Protein AF-A0A9W7BFW3-F1 (afdb_monomer_lite)

Organi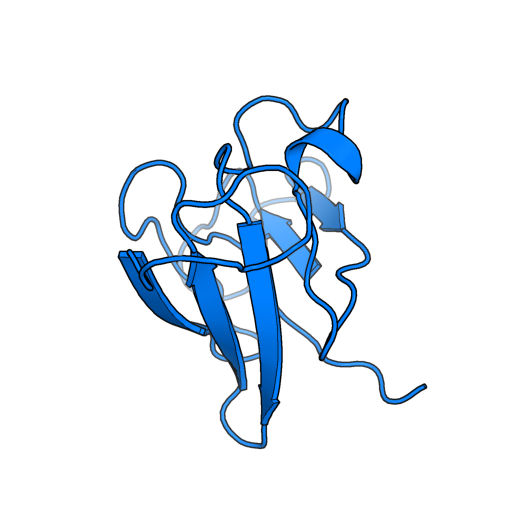sm: NCBI:txid1606542

Radius of gyration: 13.02 Å; chains: 1; bounding box: 33×30×33 Å

Secondary structure (DSSP, 8-state):
-EEESS--SSSS-S-GGGEEE----BTSEE-HHHH-TTSGGGS-SSEEEEEEETTEEEEEEES--SSS--S-EEEEEEE-TTS-B---STT---BB------

Structure (mmCIF, N/CA/C/O backbone):
data_AF-A0A9W7BFW3-F1
#
_entry.id   AF-A0A9W7BFW3-F1
#
loop_
_atom_site.group_PDB
_atom_site.id
_atom_site.type_symbol
_atom_site.label_atom_id
_atom_site.label_alt_id
_atom_site.label_comp_id
_atom_site.label_asym_id
_atom_site.label_entity_id
_atom_site.label_seq_id
_atom_site.pdbx_PDB_ins_code
_atom_site.Cartn_x
_atom_site.Cartn_y
_atom_site.Cartn_z
_atom_site.occupancy
_atom_site.B_iso_or_equiv
_atom_site.auth_seq_id
_atom_site.auth_comp_id
_atom_site.auth_asym_id
_atom_site.auth_atom_id
_atom_site.pdbx_PDB_model_num
ATOM 1 N N . MET A 1 1 ? 4.725 -7.328 -0.943 1.00 82.19 1 MET A N 1
ATOM 2 C CA . MET A 1 1 ? 4.684 -6.202 -1.909 1.00 82.19 1 MET A CA 1
ATOM 3 C C . MET A 1 1 ? 6.110 -5.814 -2.225 1.00 82.19 1 MET A C 1
ATOM 5 O O . MET A 1 1 ? 6.866 -5.590 -1.291 1.00 82.19 1 MET A O 1
ATOM 9 N N . THR A 1 2 ? 6.443 -5.673 -3.504 1.00 81.25 2 THR A N 1
ATOM 10 C CA . THR A 1 2 ? 7.760 -5.190 -3.939 1.00 81.25 2 THR A CA 1
ATOM 11 C C . THR A 1 2 ? 7.593 -3.818 -4.572 1.00 81.25 2 THR A C 1
ATOM 13 O O . THR A 1 2 ? 7.057 -3.685 -5.670 1.00 81.25 2 THR A O 1
ATOM 16 N N . LEU A 1 3 ? 8.007 -2.777 -3.862 1.00 79.62 3 LEU A N 1
ATOM 17 C CA . LEU A 1 3 ? 8.062 -1.412 -4.358 1.00 79.62 3 LEU A CA 1
ATOM 18 C C . LEU A 1 3 ? 9.296 -1.247 -5.244 1.00 79.62 3 LEU A C 1
ATOM 20 O O . LEU A 1 3 ? 10.411 -1.460 -4.792 1.00 79.62 3 LEU A O 1
ATOM 24 N N . CYS A 1 4 ? 9.109 -0.792 -6.476 1.00 75.88 4 CYS A N 1
ATOM 25 C CA . CYS A 1 4 ? 10.216 -0.434 -7.357 1.00 75.88 4 CYS A CA 1
ATOM 26 C C . CYS A 1 4 ? 10.423 1.081 -7.328 1.00 75.88 4 CYS A C 1
ATOM 28 O O . CYS A 1 4 ? 9.490 1.818 -7.629 1.00 75.88 4 CYS A O 1
ATOM 30 N N . LEU A 1 5 ? 11.630 1.559 -7.033 1.00 71.12 5 LEU A N 1
ATOM 31 C CA . LEU A 1 5 ? 11.984 2.984 -7.071 1.00 71.12 5 LEU A CA 1
ATOM 32 C C . LEU A 1 5 ? 12.036 3.528 -8.507 1.00 71.12 5 LEU A C 1
ATOM 34 O O . LEU A 1 5 ? 11.833 4.720 -8.736 1.00 71.12 5 LEU A O 1
ATOM 38 N N . ASN A 1 6 ? 12.276 2.651 -9.486 1.00 67.25 6 ASN A N 1
ATOM 39 C CA . ASN A 1 6 ? 12.305 2.990 -10.903 1.00 67.25 6 ASN A CA 1
ATOM 40 C C . ASN A 1 6 ? 11.615 1.896 -11.740 1.00 67.25 6 ASN A C 1
ATOM 42 O O . ASN A 1 6 ? 12.204 0.853 -12.031 1.00 67.25 6 ASN A O 1
ATOM 46 N N . CYS A 1 7 ? 10.351 2.120 -12.117 1.00 63.72 7 CYS A N 1
ATOM 47 C CA . CYS A 1 7 ? 9.617 1.236 -13.027 1.00 63.72 7 CYS A CA 1
ATOM 48 C C . CYS A 1 7 ? 9.759 1.692 -14.483 1.00 63.72 7 CYS A C 1
ATOM 50 O O . CYS A 1 7 ? 9.302 2.772 -14.853 1.00 63.72 7 CYS A O 1
ATOM 52 N N . SER A 1 8 ? 10.317 0.836 -15.343 1.00 58.81 8 SER A N 1
ATOM 53 C CA . SER A 1 8 ? 10.476 1.092 -16.785 1.00 58.81 8 SER A CA 1
ATOM 54 C C . SER A 1 8 ? 9.276 0.630 -17.640 1.00 58.81 8 SER A C 1
ATOM 56 O O . SER A 1 8 ? 9.365 0.548 -18.864 1.00 58.81 8 SER A O 1
ATOM 58 N N . ASN A 1 9 ? 8.110 0.447 -17.007 1.00 53.53 9 ASN A N 1
ATOM 59 C CA . ASN A 1 9 ? 6.775 0.331 -17.618 1.00 53.53 9 ASN A CA 1
ATOM 60 C C . ASN A 1 9 ? 6.438 -0.941 -18.417 1.00 53.53 9 ASN A C 1
ATOM 62 O O . ASN A 1 9 ? 5.501 -0.900 -19.214 1.00 53.53 9 ASN A O 1
ATOM 66 N N . THR A 1 10 ? 7.100 -2.079 -18.195 1.00 53.81 10 THR A N 1
ATOM 67 C CA . THR A 1 10 ? 6.577 -3.353 -18.737 1.00 53.81 10 THR A CA 1
ATOM 68 C C . THR A 1 10 ? 6.555 -4.483 -17.721 1.00 53.81 10 THR A C 1
ATOM 70 O O . THR A 1 10 ? 5.466 -4.980 -17.472 1.00 53.81 10 THR A O 1
ATOM 73 N N . ASP A 1 11 ? 7.662 -4.792 -17.042 1.00 55.47 11 ASP A N 1
ATOM 74 C CA . ASP A 1 11 ? 7.712 -5.900 -16.080 1.00 55.47 11 ASP A CA 1
ATOM 75 C C . ASP A 1 11 ? 8.669 -5.565 -14.921 1.00 55.47 11 ASP A C 1
ATOM 77 O O . ASP A 1 11 ? 9.880 -5.494 -15.110 1.00 55.47 11 ASP A O 1
ATOM 81 N N . GLY A 1 12 ? 8.127 -5.340 -13.720 1.00 61.34 12 GLY A N 1
ATOM 82 C CA . GLY A 1 12 ? 8.917 -5.239 -12.485 1.00 61.34 12 GLY A CA 1
ATOM 83 C C . GLY A 1 12 ? 9.849 -4.024 -12.349 1.00 61.34 12 GLY A C 1
ATOM 84 O O . GLY A 1 12 ? 9.637 -2.962 -12.945 1.00 61.34 12 GLY A O 1
ATOM 85 N N . CYS A 1 13 ? 10.850 -4.176 -11.478 1.00 66.12 13 CYS A N 1
ATOM 86 C CA . CYS A 1 13 ? 11.839 -3.147 -11.168 1.00 66.12 13 CYS A CA 1
ATOM 87 C C . CYS A 1 13 ? 12.951 -3.130 -12.228 1.00 66.12 13 CYS A C 1
ATOM 89 O O . CYS A 1 13 ? 13.335 -4.176 -12.746 1.00 66.12 13 CYS A O 1
ATOM 91 N N . ALA A 1 14 ? 13.494 -1.949 -12.548 1.00 65.00 14 ALA A N 1
ATOM 92 C CA . ALA A 1 14 ? 14.589 -1.831 -13.519 1.00 65.00 14 ALA A CA 1
ATOM 93 C C . ALA A 1 14 ? 15.887 -2.529 -13.060 1.00 65.00 14 ALA A C 1
ATOM 95 O O . ALA A 1 14 ? 16.684 -2.953 -13.899 1.00 65.00 14 ALA A O 1
ATOM 96 N N . SER A 1 15 ? 16.091 -2.642 -11.746 1.00 66.44 15 SER A N 1
ATOM 97 C CA . SER A 1 15 ? 17.150 -3.422 -11.108 1.00 66.44 15 SER A CA 1
ATOM 98 C C . SER A 1 15 ? 16.702 -3.878 -9.710 1.00 66.44 15 SER A C 1
ATOM 100 O O . SER A 1 15 ? 15.835 -3.236 -9.112 1.00 66.44 15 SER A O 1
ATOM 102 N N . ASP A 1 16 ? 17.278 -4.970 -9.193 1.00 63.81 16 ASP A N 1
ATOM 103 C CA . ASP A 1 16 ? 16.974 -5.485 -7.843 1.00 63.81 16 ASP A CA 1
ATOM 104 C C . ASP A 1 16 ? 17.410 -4.496 -6.746 1.00 63.81 16 ASP A C 1
ATOM 106 O O . ASP A 1 16 ? 16.743 -4.364 -5.720 1.00 63.81 16 ASP A O 1
ATOM 110 N N . ASP A 1 17 ? 18.481 -3.735 -7.005 1.00 67.00 17 ASP A N 1
ATOM 111 C CA . ASP A 1 17 ? 19.018 -2.701 -6.110 1.00 67.00 17 ASP A CA 1
ATOM 112 C C . ASP A 1 17 ? 18.084 -1.479 -5.972 1.00 67.00 17 ASP A C 1
ATOM 114 O O . ASP A 1 17 ? 18.238 -0.677 -5.052 1.00 67.00 17 ASP A O 1
ATOM 118 N N . ASP A 1 18 ? 17.092 -1.350 -6.860 1.00 70.81 18 ASP A N 1
ATOM 119 C CA . ASP A 1 18 ? 16.072 -0.300 -6.842 1.00 70.81 18 ASP A CA 1
ATOM 120 C C . ASP A 1 18 ? 14.736 -0.800 -6.257 1.00 70.81 18 ASP A C 1
ATOM 122 O O . ASP A 1 18 ? 13.689 -0.209 -6.535 1.00 70.81 18 ASP A O 1
ATOM 126 N N . SER A 1 19 ? 14.732 -1.896 -5.488 1.00 78.44 19 SER A N 1
ATOM 127 C CA . SER A 1 19 ? 13.513 -2.480 -4.918 1.00 78.44 19 SER A CA 1
ATOM 128 C C . SER A 1 19 ? 13.472 -2.439 -3.385 1.00 78.44 19 SER A C 1
ATOM 130 O O . SER A 1 19 ? 14.480 -2.606 -2.703 1.00 78.44 19 SER A O 1
ATOM 132 N N . LEU A 1 20 ? 12.285 -2.181 -2.835 1.00 81.44 20 LEU A N 1
ATOM 133 C CA . LEU A 1 20 ? 11.982 -2.250 -1.407 1.00 81.44 20 LEU A CA 1
ATOM 134 C C . LEU A 1 20 ? 10.859 -3.262 -1.192 1.00 81.44 20 LEU A C 1
ATOM 136 O O . LEU A 1 20 ? 9.802 -3.167 -1.816 1.00 81.44 20 LEU A O 1
ATOM 140 N N . GLU A 1 21 ? 11.064 -4.215 -0.293 1.00 84.44 21 GLU A N 1
ATOM 141 C CA . GLU A 1 21 ? 10.083 -5.258 -0.001 1.00 84.44 21 GLU A CA 1
ATOM 142 C C . GLU A 1 21 ? 9.339 -4.969 1.302 1.00 84.44 21 GLU A C 1
ATOM 144 O O . GLU A 1 21 ? 9.930 -4.595 2.315 1.00 84.44 21 GLU A O 1
ATOM 149 N N . PHE A 1 22 ? 8.020 -5.154 1.269 1.00 87.12 22 PHE A N 1
ATOM 150 C CA . PHE A 1 22 ? 7.132 -4.950 2.406 1.00 87.12 22 PHE A CA 1
ATOM 151 C C . PHE A 1 22 ? 6.197 -6.147 2.589 1.00 87.12 22 PHE A C 1
ATOM 153 O O . PHE A 1 22 ? 5.465 -6.531 1.665 1.00 87.12 22 PHE A O 1
ATOM 160 N N . GLU A 1 23 ? 6.162 -6.684 3.809 1.00 89.75 23 GLU A N 1
ATOM 161 C CA . GLU A 1 23 ? 5.125 -7.608 4.274 1.00 89.75 23 GLU A CA 1
ATOM 162 C C . GLU A 1 23 ? 3.915 -6.806 4.751 1.00 89.75 23 GLU A C 1
ATOM 164 O O . GLU A 1 23 ? 3.931 -6.229 5.839 1.00 89.75 23 GLU A O 1
ATOM 169 N N . VAL A 1 24 ? 2.881 -6.726 3.913 1.00 89.25 24 VAL A N 1
ATOM 170 C CA . VAL A 1 24 ? 1.683 -5.918 4.175 1.00 89.25 24 VAL A CA 1
ATOM 171 C C . VAL A 1 24 ? 0.592 -6.784 4.809 1.00 89.25 24 VAL A C 1
ATOM 173 O O . VAL A 1 24 ? 0.256 -7.826 4.240 1.00 89.25 24 VAL A O 1
ATOM 176 N N . PRO A 1 25 ? 0.006 -6.384 5.954 1.00 91.25 25 PRO A N 1
ATOM 177 C CA . PRO A 1 25 ? -1.017 -7.177 6.619 1.00 91.25 25 PRO A CA 1
ATOM 178 C C . PRO A 1 25 ? -2.350 -7.075 5.866 1.00 91.25 25 PRO A C 1
ATOM 180 O O . PRO A 1 25 ? -3.081 -6.091 5.958 1.00 91.25 25 PRO A O 1
ATOM 183 N N . VAL A 1 26 ? -2.677 -8.118 5.106 1.00 90.88 26 VAL A N 1
ATOM 184 C CA . VAL A 1 26 ? -3.934 -8.215 4.352 1.00 90.88 26 VAL A CA 1
ATOM 185 C C . VAL A 1 26 ? -5.116 -8.410 5.307 1.00 90.88 26 VAL A C 1
ATOM 187 O O . VAL A 1 26 ? -5.013 -9.076 6.337 1.00 90.88 26 VAL A O 1
ATOM 190 N N . SER A 1 27 ? -6.271 -7.848 4.949 1.00 92.69 27 SER A N 1
ATOM 191 C CA . SER A 1 27 ? -7.528 -7.893 5.711 1.00 92.69 27 SER A CA 1
ATOM 192 C C . SER A 1 27 ? -7.424 -7.301 7.121 1.00 92.69 27 SER A C 1
ATOM 194 O O . SER A 1 27 ? -8.285 -7.543 7.964 1.00 92.69 27 SER A O 1
ATOM 196 N N . THR A 1 28 ? -6.375 -6.522 7.382 1.00 95.00 28 THR A N 1
ATOM 197 C CA . THR A 1 28 ? -6.115 -5.870 8.663 1.00 95.00 28 THR A CA 1
ATOM 198 C C . THR A 1 28 ? -5.748 -4.419 8.398 1.00 95.00 28 THR A C 1
ATOM 200 O O . THR A 1 28 ? -4.982 -4.126 7.484 1.00 95.00 28 THR A O 1
ATOM 203 N N . CYS A 1 29 ? -6.311 -3.500 9.179 1.00 95.75 29 CYS A N 1
ATOM 204 C CA . CYS A 1 29 ? -5.913 -2.104 9.085 1.00 95.75 29 CYS A CA 1
ATOM 205 C C . CYS A 1 29 ? -4.494 -1.909 9.630 1.00 95.75 29 CYS A C 1
ATOM 207 O O . CYS A 1 29 ? -4.140 -2.502 10.651 1.00 95.75 29 CYS A O 1
ATOM 209 N N . PHE A 1 30 ? -3.705 -1.047 8.995 1.00 95.62 30 PHE A N 1
ATOM 210 C CA . PHE A 1 30 ? -2.387 -0.668 9.490 1.00 95.62 30 PHE A CA 1
ATOM 211 C C . PHE A 1 30 ? -2.065 0.798 9.197 1.00 95.62 30 PHE A C 1
ATOM 213 O O . PHE A 1 30 ? -2.538 1.365 8.212 1.00 95.62 30 PHE A O 1
ATOM 220 N N . SER A 1 31 ? -1.229 1.390 10.051 1.00 94.50 31 SER A N 1
ATOM 221 C CA . SER A 1 31 ? -0.580 2.674 9.789 1.00 94.50 31 SER A CA 1
ATOM 222 C C . SER A 1 31 ? 0.812 2.404 9.214 1.00 94.50 31 SER A C 1
ATOM 224 O O . SER A 1 31 ? 1.643 1.804 9.904 1.00 94.50 31 SER A O 1
ATOM 226 N N . PRO A 1 32 ? 1.109 2.814 7.968 1.00 91.94 32 PRO A N 1
ATOM 227 C CA . PRO A 1 32 ? 2.425 2.592 7.377 1.00 91.94 32 PRO A CA 1
ATOM 228 C C . PRO A 1 32 ? 3.555 3.264 8.161 1.00 91.94 32 PRO A C 1
ATOM 230 O O . PRO A 1 32 ? 4.654 2.726 8.221 1.00 91.94 32 PRO A O 1
ATOM 233 N N . THR A 1 33 ? 3.287 4.412 8.790 1.00 91.06 33 THR A N 1
ATOM 234 C CA . THR A 1 33 ? 4.289 5.155 9.571 1.00 91.06 33 THR A CA 1
ATOM 235 C C . THR A 1 33 ? 4.630 4.469 10.892 1.00 91.06 33 THR A C 1
ATOM 237 O O . THR A 1 33 ? 5.741 4.631 11.393 1.00 91.06 33 THR A O 1
ATOM 240 N N . GLU A 1 34 ? 3.707 3.678 11.443 1.00 93.62 34 GLU A N 1
ATOM 241 C CA . GLU A 1 34 ? 3.959 2.840 12.618 1.00 93.62 34 GLU A CA 1
ATOM 242 C C . GLU A 1 34 ? 4.602 1.501 12.234 1.00 93.62 34 GLU A C 1
ATOM 244 O O . GLU A 1 34 ? 5.489 1.020 12.939 1.00 93.62 34 GLU A O 1
ATOM 249 N N . LEU A 1 35 ? 4.165 0.899 11.122 1.00 93.50 35 LEU A N 1
ATOM 250 C CA . LEU A 1 35 ? 4.596 -0.435 10.701 1.00 93.50 35 LEU A CA 1
ATOM 251 C C . LEU A 1 35 ? 5.948 -0.432 9.970 1.00 93.50 35 LEU A C 1
ATOM 253 O O . LEU A 1 35 ? 6.724 -1.376 10.114 1.00 93.50 35 LEU A O 1
ATOM 257 N N . TYR A 1 36 ? 6.250 0.627 9.218 1.00 91.00 36 TYR A N 1
ATOM 258 C CA . TYR A 1 36 ? 7.481 0.782 8.440 1.00 91.00 36 TYR A CA 1
ATOM 259 C C . TYR A 1 36 ? 8.162 2.131 8.742 1.00 91.00 36 TYR A C 1
ATOM 261 O O . TYR A 1 36 ? 8.327 2.958 7.848 1.00 91.00 36 TYR A O 1
ATOM 269 N N . PRO A 1 37 ? 8.594 2.391 9.988 1.00 90.50 37 PRO A N 1
ATOM 270 C CA . PRO A 1 37 ? 9.109 3.707 10.389 1.00 90.50 37 PRO A CA 1
ATOM 271 C C . PRO A 1 37 ? 10.353 4.162 9.602 1.00 90.50 37 PRO A C 1
A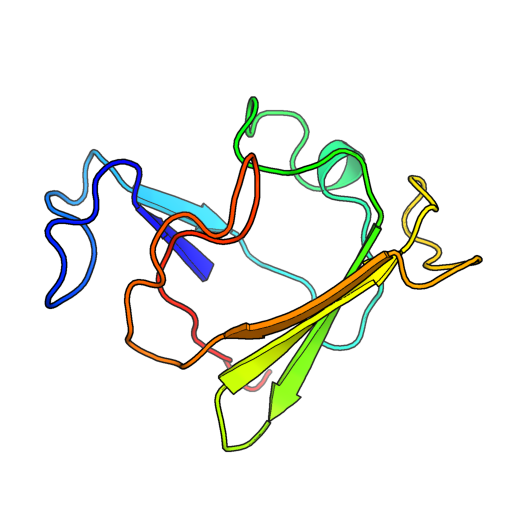TOM 273 O O . PRO A 1 37 ? 10.595 5.360 9.471 1.00 90.50 37 PRO A O 1
ATOM 276 N N . ASP A 1 38 ? 11.118 3.220 9.044 1.00 88.31 38 ASP A N 1
ATOM 277 C CA . ASP A 1 38 ? 12.360 3.485 8.308 1.00 88.31 38 ASP A CA 1
ATOM 278 C C . ASP A 1 38 ? 12.175 3.529 6.778 1.00 88.31 38 ASP A C 1
ATOM 280 O O . ASP A 1 38 ? 13.149 3.612 6.031 1.00 88.31 38 ASP A O 1
ATOM 284 N N . SER A 1 39 ? 10.936 3.484 6.276 1.00 80.75 39 SER A N 1
ATOM 285 C CA . SER A 1 39 ? 10.660 3.412 4.834 1.00 80.75 39 SER A CA 1
ATOM 286 C C . SER A 1 39 ? 1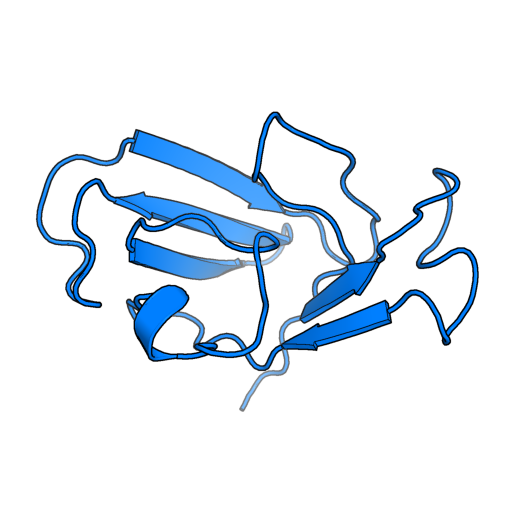0.824 4.737 4.075 1.00 80.75 39 SER A C 1
ATOM 288 O O . SER A 1 39 ? 10.614 4.778 2.864 1.00 80.75 39 SER A O 1
ATOM 290 N N . GLY A 1 40 ? 11.144 5.837 4.763 1.00 79.12 40 GLY A N 1
ATOM 291 C CA . GLY A 1 40 ? 11.157 7.179 4.173 1.00 79.12 40 GLY A CA 1
ATOM 292 C C . GLY A 1 40 ? 9.783 7.592 3.625 1.00 79.12 40 GLY A C 1
ATOM 293 O O . GLY A 1 40 ? 8.753 7.209 4.174 1.00 79.12 40 GLY A O 1
ATOM 294 N N . ASP A 1 41 ? 9.768 8.337 2.515 1.00 78.44 41 ASP A N 1
ATOM 295 C CA . ASP A 1 41 ? 8.555 8.948 1.934 1.00 78.44 41 ASP A CA 1
ATOM 296 C C . ASP A 1 41 ? 7.762 8.020 0.989 1.00 78.44 41 ASP A C 1
ATOM 298 O O . ASP A 1 41 ? 6.924 8.473 0.204 1.00 78.44 41 ASP A O 1
ATOM 302 N N . VAL A 1 42 ? 8.040 6.714 1.006 1.00 80.06 42 VAL A N 1
ATOM 303 C CA . VAL A 1 42 ? 7.399 5.764 0.079 1.00 80.06 42 VAL A CA 1
ATOM 304 C C . VAL A 1 42 ? 5.949 5.445 0.447 1.00 80.06 42 VAL A C 1
ATOM 306 O O . VAL A 1 42 ? 5.164 5.047 -0.415 1.00 80.06 42 VAL A O 1
ATOM 309 N N . TRP A 1 43 ? 5.585 5.652 1.713 1.00 84.31 43 TRP A N 1
ATOM 310 C CA . TRP A 1 43 ? 4.227 5.505 2.218 1.00 84.31 43 TRP A CA 1
ATOM 311 C C . TRP A 1 43 ? 3.629 6.861 2.593 1.00 84.31 43 TRP A C 1
ATOM 313 O O . TRP A 1 43 ? 4.329 7.792 2.985 1.00 84.31 43 TRP A O 1
ATOM 323 N N . GLY A 1 44 ? 2.305 6.963 2.484 1.00 86.50 44 GLY A N 1
ATOM 324 C CA . GLY A 1 44 ? 1.562 8.084 3.050 1.00 86.50 44 GLY A CA 1
ATOM 325 C C . GLY A 1 44 ? 1.411 7.956 4.567 1.00 86.50 44 GLY A C 1
ATOM 326 O O . GLY A 1 44 ? 1.618 6.894 5.145 1.00 86.50 44 GLY A O 1
ATOM 327 N N . GLU A 1 45 ? 0.987 9.043 5.207 1.00 90.19 45 GLU A N 1
ATOM 328 C CA . GLU A 1 45 ? 0.736 9.093 6.657 1.00 90.19 45 GLU A CA 1
ATOM 329 C C . GLU A 1 45 ? -0.608 8.482 7.093 1.00 90.19 45 GLU A C 1
ATOM 331 O O . GLU A 1 45 ? -0.922 8.474 8.278 1.00 90.19 45 GLU A O 1
ATOM 336 N N . PHE A 1 46 ? -1.411 8.034 6.133 1.00 93.00 46 PHE A N 1
ATOM 337 C CA . PHE A 1 46 ? -2.784 7.586 6.319 1.00 93.00 46 PHE A CA 1
ATOM 338 C C . PHE A 1 46 ? -2.879 6.075 6.493 1.00 93.00 46 PHE A C 1
ATOM 340 O O . PHE A 1 46 ? -2.084 5.325 5.924 1.00 93.00 46 PHE A O 1
ATOM 347 N N . ASP A 1 47 ? -3.893 5.642 7.233 1.00 95.75 47 ASP A N 1
ATOM 348 C CA . ASP A 1 47 ? -4.185 4.237 7.464 1.00 95.75 47 ASP A CA 1
ATOM 349 C C . ASP A 1 47 ? -4.627 3.548 6.175 1.00 95.75 47 ASP A C 1
ATOM 351 O O . ASP A 1 47 ? -5.352 4.107 5.343 1.00 95.75 47 ASP A O 1
ATOM 355 N N . ILE A 1 48 ? -4.205 2.295 6.033 1.00 94.06 48 ILE A N 1
ATOM 356 C CA . ILE A 1 48 ? -4.450 1.477 4.854 1.00 94.06 48 ILE A CA 1
ATOM 357 C C . ILE A 1 48 ? -5.130 0.172 5.268 1.00 94.06 48 ILE A C 1
ATOM 359 O O . ILE A 1 48 ? -4.743 -0.471 6.245 1.00 94.06 48 ILE A O 1
ATOM 363 N N . LEU A 1 49 ? -6.126 -0.235 4.482 1.00 95.00 49 LEU A N 1
ATOM 364 C CA . LEU A 1 49 ? -6.695 -1.578 4.496 1.00 95.00 49 LEU A CA 1
ATOM 365 C C . LEU A 1 49 ? -6.553 -2.195 3.105 1.00 95.00 49 LEU A C 1
ATOM 367 O O . LEU A 1 49 ? -7.158 -1.717 2.141 1.00 95.00 49 LEU A O 1
ATOM 371 N N . ASP A 1 50 ? -5.781 -3.274 3.025 1.00 93.12 50 ASP A N 1
ATOM 372 C CA . ASP A 1 50 ? -5.590 -4.042 1.800 1.00 93.12 50 ASP A CA 1
ATOM 373 C C . ASP A 1 50 ? -6.398 -5.341 1.848 1.00 93.12 50 ASP A C 1
ATOM 375 O O . ASP A 1 50 ? -6.276 -6.129 2.781 1.00 93.12 50 ASP A O 1
ATOM 379 N N . GLU A 1 51 ? -7.206 -5.595 0.821 1.00 92.88 51 GLU A N 1
ATOM 380 C CA . GLU A 1 51 ? -7.983 -6.826 0.659 1.00 92.88 51 GLU A CA 1
ATOM 381 C C . GLU A 1 51 ? -7.593 -7.523 -0.649 1.00 92.88 51 GLU A C 1
ATOM 383 O O . GLU A 1 51 ? -7.746 -6.961 -1.738 1.00 92.88 51 GLU A O 1
ATOM 388 N N . CYS A 1 52 ? -7.123 -8.766 -0.573 1.00 90.94 52 CYS A N 1
ATOM 389 C CA . CYS A 1 52 ? -6.855 -9.573 -1.762 1.00 90.94 52 CYS A CA 1
ATOM 390 C C . CYS A 1 52 ? -8.161 -10.062 -2.397 1.00 90.94 52 CYS A C 1
ATOM 392 O O . CYS A 1 52 ? -9.089 -10.480 -1.707 1.00 90.94 52 CYS A O 1
ATOM 394 N N . ASN A 1 53 ? -8.233 -10.039 -3.724 1.00 86.44 53 ASN A N 1
ATOM 395 C CA . ASN A 1 53 ? -9.303 -10.671 -4.487 1.00 86.44 53 ASN A CA 1
ATOM 396 C C . ASN A 1 53 ? -8.779 -11.177 -5.839 1.00 86.44 53 ASN A C 1
ATOM 398 O O . ASN A 1 53 ? -7.651 -10.895 -6.226 1.00 86.44 53 ASN A O 1
ATOM 402 N N . GLU A 1 54 ? -9.624 -11.876 -6.601 1.00 84.00 54 GLU A N 1
ATOM 403 C CA . GLU A 1 54 ? -9.263 -12.468 -7.902 1.00 84.00 54 GLU A CA 1
ATOM 404 C C . GLU A 1 54 ? -8.687 -11.469 -8.928 1.00 84.00 54 GLU A C 1
ATOM 406 O O . GLU A 1 54 ? -8.078 -11.877 -9.914 1.00 84.00 54 GLU A O 1
ATOM 411 N N . ARG A 1 55 ? -8.900 -10.159 -8.745 1.00 83.12 55 ARG A N 1
ATOM 412 C CA . ARG A 1 55 ? -8.461 -9.103 -9.670 1.00 83.12 55 ARG A CA 1
ATOM 413 C C . ARG A 1 55 ? -7.200 -8.370 -9.211 1.00 83.12 55 ARG A C 1
ATOM 415 O O . ARG A 1 55 ? -6.698 -7.545 -9.978 1.00 83.12 55 ARG A O 1
ATOM 422 N N . GLY A 1 56 ? -6.726 -8.612 -7.991 1.00 88.69 56 GLY A N 1
ATOM 423 C CA . GLY A 1 56 ? -5.630 -7.862 -7.386 1.00 88.69 56 GLY A CA 1
ATOM 424 C C . GLY A 1 56 ? -5.862 -7.522 -5.914 1.00 88.69 56 GLY A C 1
ATOM 425 O O . GLY A 1 56 ? -6.776 -8.027 -5.264 1.00 88.69 56 GLY A O 1
ATOM 426 N N . VAL A 1 57 ? -5.057 -6.595 -5.404 1.00 89.75 57 VAL A N 1
ATOM 427 C CA . VAL A 1 57 ? -5.215 -6.014 -4.068 1.00 89.75 57 VAL A CA 1
ATOM 428 C C . VAL A 1 57 ? -6.129 -4.798 -4.153 1.00 89.75 57 VAL A C 1
ATOM 430 O O . VAL A 1 57 ? -5.824 -3.811 -4.822 1.00 89.75 57 VAL A O 1
ATOM 433 N N . LYS A 1 58 ? -7.267 -4.839 -3.468 1.00 91.50 58 LYS A N 1
ATOM 434 C CA . LYS A 1 58 ? -8.083 -3.653 -3.226 1.00 91.50 58 LYS A CA 1
ATOM 435 C C . LYS A 1 58 ? -7.480 -2.901 -2.044 1.00 91.50 58 LYS A C 1
ATOM 437 O O . LYS A 1 58 ? -7.573 -3.371 -0.918 1.00 91.50 58 LYS A O 1
ATOM 442 N N . ARG A 1 59 ? -6.899 -1.735 -2.313 1.00 92.00 59 ARG A N 1
ATOM 443 C CA . ARG A 1 59 ? -6.341 -0.839 -1.298 1.00 92.00 59 ARG A CA 1
ATOM 444 C C . ARG A 1 59 ? -7.329 0.269 -0.976 1.00 92.00 59 ARG A C 1
ATOM 446 O O . ARG A 1 59 ? -7.718 1.015 -1.877 1.00 92.00 59 ARG A O 1
ATOM 453 N N . VAL A 1 60 ? -7.702 0.400 0.289 1.00 93.06 60 VAL A N 1
ATOM 454 C CA . VAL A 1 60 ? -8.541 1.487 0.807 1.00 93.06 60 VAL A CA 1
ATOM 455 C C . VAL A 1 60 ? -7.698 2.347 1.740 1.00 93.06 60 VAL A C 1
ATOM 457 O O . VAL A 1 60 ? -6.999 1.809 2.593 1.00 93.06 60 VAL A O 1
ATOM 460 N N . ILE A 1 61 ? -7.751 3.668 1.562 1.00 93.38 61 ILE A N 1
ATOM 461 C CA . ILE A 1 61 ? -7.030 4.634 2.399 1.00 93.38 61 ILE A CA 1
ATOM 462 C C . ILE A 1 61 ? -8.047 5.397 3.248 1.00 93.38 61 ILE A C 1
ATOM 464 O O . ILE A 1 61 ? -9.054 5.876 2.722 1.00 93.38 61 ILE A O 1
ATOM 468 N N . TYR A 1 62 ? -7.776 5.503 4.544 1.00 95.31 62 TYR A N 1
ATOM 469 C CA . TYR A 1 62 ? -8.607 6.198 5.528 1.00 95.31 62 TYR A CA 1
ATOM 470 C C . TYR A 1 62 ? -7.907 7.466 6.014 1.00 95.31 62 TYR A C 1
ATOM 472 O O . TYR A 1 62 ? -6.687 7.546 6.000 1.00 95.31 62 TYR A O 1
ATOM 480 N N . ASP A 1 63 ? -8.656 8.474 6.447 1.00 95.88 63 ASP A N 1
ATOM 481 C CA . ASP A 1 63 ? -8.082 9.715 6.989 1.00 95.88 63 ASP A CA 1
ATOM 482 C C . ASP A 1 63 ? -7.441 9.564 8.388 1.00 95.88 63 ASP A C 1
ATOM 484 O O . ASP A 1 63 ? -6.702 10.456 8.826 1.00 95.88 63 ASP A O 1
ATOM 488 N N . SER A 1 64 ? -7.671 8.436 9.071 1.00 96.81 64 SER A N 1
ATOM 489 C CA . SER A 1 64 ? -6.968 8.053 10.299 1.00 96.81 64 SER A CA 1
ATOM 490 C C . SER A 1 64 ? -5.489 7.731 10.048 1.00 96.81 64 SER A C 1
ATOM 492 O O . SER A 1 64 ? -5.068 7.535 8.912 1.00 96.8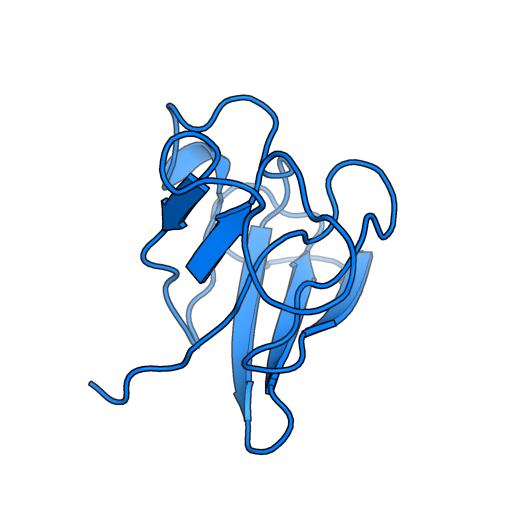1 64 SER A O 1
ATOM 494 N N . LYS A 1 65 ? -4.676 7.732 11.114 1.00 96.06 65 LYS A N 1
ATOM 495 C CA . LYS A 1 65 ? -3.198 7.625 11.045 1.00 96.06 65 LYS A CA 1
ATOM 496 C C . LYS A 1 65 ? -2.592 6.734 12.141 1.00 96.06 65 LYS A C 1
ATOM 498 O O . LYS A 1 65 ? -1.435 6.902 12.515 1.00 96.06 65 LYS A O 1
ATOM 503 N N . ASN A 1 66 ? -3.415 5.890 12.755 1.00 95.56 66 ASN A N 1
ATOM 504 C CA . ASN A 1 66 ? -3.116 5.150 13.986 1.00 95.56 66 ASN A CA 1
ATOM 505 C C . ASN A 1 66 ? -3.450 3.651 13.879 1.00 95.56 66 ASN A C 1
ATOM 507 O O . ASN A 1 66 ? -3.694 2.994 14.891 1.00 95.56 66 ASN A O 1
ATOM 511 N N . GLY A 1 67 ? -3.558 3.133 12.656 1.00 95.69 67 GLY A N 1
ATOM 512 C CA . GLY A 1 67 ? -3.842 1.733 12.360 1.00 95.69 67 GLY A CA 1
ATOM 513 C C . GLY A 1 67 ? -5.271 1.299 12.674 1.00 95.69 67 GLY A C 1
ATOM 514 O O . GLY A 1 67 ? -5.518 0.107 12.845 1.00 95.69 67 GLY A O 1
ATOM 515 N N . THR A 1 68 ? -6.220 2.234 12.775 1.00 96.19 68 THR A N 1
ATOM 516 C CA . THR A 1 68 ? -7.611 1.908 13.136 1.00 96.19 68 THR A CA 1
ATOM 517 C C . THR A 1 68 ? -8.570 1.905 11.954 1.00 96.19 68 THR A C 1
ATOM 519 O O . THR A 1 68 ? -9.603 1.238 12.032 1.00 96.19 68 THR A O 1
ATOM 522 N N . CYS A 1 69 ? -8.247 2.627 10.875 1.00 96.25 69 CYS A N 1
ATOM 523 C CA . CYS A 1 69 ? -9.133 2.818 9.721 1.00 96.25 69 CYS A CA 1
ATOM 524 C C . CYS A 1 69 ? -10.508 3.372 10.142 1.00 96.25 69 CYS A C 1
ATOM 526 O O . CYS A 1 69 ? -11.549 3.007 9.590 1.00 96.25 69 CYS A O 1
ATOM 528 N N . LEU A 1 70 ? -10.524 4.220 11.174 1.00 95.62 70 LEU A N 1
ATOM 529 C CA . LEU A 1 70 ? -11.724 4.877 11.676 1.00 95.62 70 LEU A CA 1
ATOM 530 C C . LEU A 1 70 ? -11.822 6.278 11.084 1.00 95.62 70 LEU A C 1
ATOM 532 O O . LEU A 1 70 ? -11.039 7.148 11.443 1.00 95.62 70 LEU A O 1
ATOM 536 N N . GLY A 1 71 ? -12.831 6.508 10.251 1.00 93.19 71 GLY A N 1
ATOM 537 C CA . GLY A 1 71 ? -13.072 7.810 9.638 1.00 93.19 71 GLY A CA 1
ATOM 538 C C . GLY A 1 71 ? -13.499 7.679 8.185 1.00 93.19 71 GLY A C 1
ATOM 539 O O . GLY A 1 71 ? -14.059 6.649 7.790 1.00 93.19 71 GLY A O 1
ATOM 540 N N . ASP A 1 72 ? -13.265 8.732 7.409 1.00 96.69 72 ASP A N 1
ATOM 541 C CA . ASP A 1 72 ? -13.681 8.792 6.014 1.00 96.69 72 ASP A CA 1
ATOM 542 C C . ASP A 1 72 ? -12.666 8.083 5.106 1.00 96.69 72 ASP A C 1
ATOM 544 O O . ASP A 1 72 ? -11.448 8.187 5.270 1.00 96.69 72 ASP 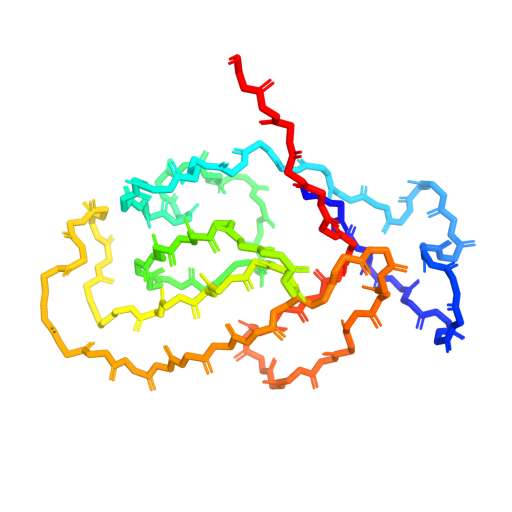A O 1
ATOM 548 N N . ILE A 1 73 ? -13.182 7.371 4.101 1.00 95.44 73 ILE A N 1
ATOM 549 C CA . ILE A 1 73 ? -12.358 6.818 3.023 1.00 95.44 73 ILE A CA 1
ATOM 550 C C . ILE A 1 73 ? -11.921 7.978 2.131 1.00 95.44 73 ILE A C 1
ATOM 552 O O . ILE A 1 73 ? -12.756 8.652 1.525 1.00 95.44 73 ILE A O 1
ATOM 556 N N . THR A 1 74 ? -10.614 8.181 2.017 1.00 91.00 74 THR A N 1
ATOM 557 C CA . THR A 1 74 ? -10.029 9.230 1.178 1.00 91.00 74 THR A CA 1
ATOM 558 C C . THR A 1 74 ? -9.825 8.747 -0.252 1.00 91.00 74 THR A C 1
ATOM 560 O O . THR A 1 74 ? -10.099 9.484 -1.199 1.00 91.00 74 THR A O 1
ATOM 563 N N . ASP A 1 75 ? -9.409 7.490 -0.425 1.00 89.69 75 ASP A N 1
ATOM 564 C CA . ASP A 1 75 ? -9.152 6.892 -1.731 1.00 89.69 75 ASP A CA 1
ATOM 565 C C . ASP A 1 75 ? -9.402 5.377 -1.749 1.00 89.69 75 ASP A C 1
ATOM 567 O O . ASP A 1 75 ? -9.381 4.684 -0.730 1.00 89.69 75 ASP A O 1
ATOM 571 N N . THR A 1 76 ? -9.611 4.831 -2.948 1.00 90.62 76 THR A N 1
ATOM 572 C CA . THR A 1 76 ? -9.708 3.384 -3.178 1.00 90.62 76 THR A CA 1
ATOM 573 C C . THR A 1 76 ? -9.074 3.018 -4.515 1.00 90.62 76 THR A C 1
ATOM 575 O O . THR A 1 76 ? -9.384 3.625 -5.541 1.00 90.62 76 THR A O 1
ATOM 578 N N . TYR A 1 77 ? -8.227 1.990 -4.513 1.00 87.19 77 TYR A N 1
ATOM 579 C CA . TYR A 1 77 ? -7.522 1.489 -5.692 1.00 87.19 77 TYR A CA 1
ATOM 580 C C . TYR A 1 77 ? -7.712 -0.011 -5.856 1.00 87.19 77 TYR A C 1
ATOM 582 O O . TYR A 1 77 ? -7.804 -0.745 -4.875 1.00 87.19 77 TYR A O 1
ATOM 590 N N . ILE A 1 78 ? -7.698 -0.468 -7.108 1.00 87.19 78 ILE A N 1
ATOM 591 C CA . ILE A 1 78 ? -7.513 -1.880 -7.443 1.00 8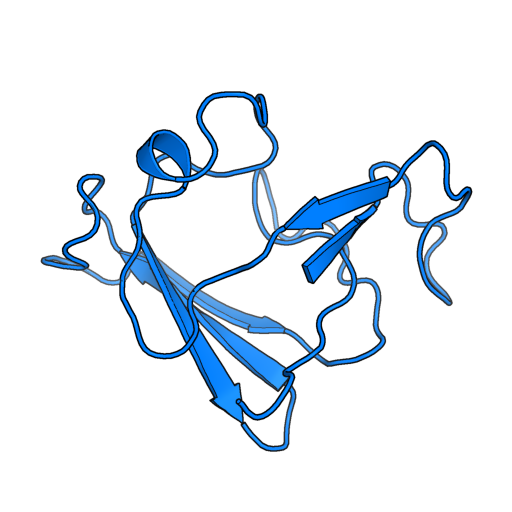7.19 78 ILE A CA 1
ATOM 592 C C . ILE A 1 78 ? -6.117 -2.034 -8.032 1.00 87.19 78 ILE A C 1
ATOM 594 O O . ILE A 1 78 ? -5.847 -1.562 -9.139 1.00 87.19 78 ILE A O 1
ATOM 598 N N . LEU A 1 79 ? -5.239 -2.678 -7.274 1.00 85.75 79 LEU A N 1
ATOM 599 C CA . LEU A 1 79 ? -3.844 -2.894 -7.610 1.00 85.75 79 LEU A CA 1
ATOM 600 C C . LEU A 1 79 ? -3.694 -4.279 -8.232 1.00 85.75 79 LEU A C 1
ATOM 602 O O . LEU A 1 79 ? -3.820 -5.289 -7.548 1.00 85.75 79 LEU A O 1
ATOM 606 N N . GLN A 1 80 ? -3.498 -4.327 -9.547 1.00 85.12 80 GLN A N 1
ATOM 607 C CA . GLN A 1 80 ? -3.378 -5.583 -10.283 1.00 85.12 80 GLN A CA 1
ATOM 608 C C . GLN A 1 80 ? -2.107 -6.339 -9.878 1.00 85.12 80 GLN A C 1
ATOM 610 O O . GLN A 1 80 ? -1.048 -5.731 -9.725 1.00 85.12 80 GLN A O 1
ATOM 615 N N . TYR A 1 81 ? -2.224 -7.660 -9.745 1.00 83.81 81 TYR A N 1
ATOM 616 C CA . TYR A 1 81 ? -1.073 -8.541 -9.544 1.00 83.81 81 TYR A CA 1
ATOM 617 C C . TYR A 1 81 ? -0.114 -8.488 -10.732 1.00 83.81 81 TYR A C 1
ATOM 619 O O . TYR A 1 81 ? -0.541 -8.205 -11.856 1.00 83.81 81 TYR A O 1
ATOM 627 N N . ASP A 1 82 ? 1.166 -8.755 -10.465 1.00 75.56 82 ASP A N 1
ATOM 628 C CA . ASP A 1 82 ? 2.239 -8.902 -11.463 1.00 75.56 82 ASP A CA 1
ATOM 629 C C . ASP A 1 82 ? 2.406 -7.719 -12.425 1.00 75.56 82 ASP A C 1
ATOM 631 O O . ASP A 1 82 ? 3.009 -7.834 -13.490 1.00 75.56 82 ASP A O 1
ATOM 635 N N . LYS A 1 83 ? 1.870 -6.550 -12.067 1.00 74.19 83 LYS A N 1
ATOM 636 C CA . LYS A 1 83 ? 2.005 -5.334 -12.861 1.00 74.19 83 LYS A CA 1
ATOM 637 C C . LYS A 1 83 ? 2.676 -4.265 -12.044 1.00 74.19 83 LYS A C 1
ATOM 639 O O . LYS A 1 83 ? 2.244 -3.990 -10.928 1.00 74.19 83 LYS A O 1
ATOM 644 N N . CYS A 1 84 ? 3.659 -3.595 -12.643 1.00 70.44 84 CYS A N 1
ATOM 645 C CA . CYS A 1 84 ? 4.078 -2.325 -12.081 1.00 70.44 84 CYS A CA 1
ATOM 646 C C . CYS A 1 84 ? 2.990 -1.283 -12.342 1.00 70.44 84 CYS A C 1
ATOM 648 O O . CYS A 1 84 ? 2.697 -0.912 -13.482 1.00 70.44 84 CYS A O 1
ATOM 650 N N . LEU A 1 85 ? 2.380 -0.820 -11.262 1.00 69.00 85 LEU A N 1
ATOM 651 C CA . LEU A 1 85 ? 1.435 0.280 -11.290 1.00 69.00 85 LEU A CA 1
ATOM 652 C C . LEU A 1 85 ? 2.225 1.579 -11.121 1.00 69.00 85 LEU A C 1
ATOM 654 O O . LEU A 1 85 ? 2.995 1.714 -10.179 1.00 69.00 85 LEU A O 1
ATOM 658 N N . GLY A 1 86 ? 2.114 2.487 -12.093 1.00 58.50 86 GLY A N 1
ATOM 659 C CA . GLY A 1 86 ? 2.842 3.759 -12.088 1.00 58.50 86 GLY A CA 1
ATOM 660 C C . GLY A 1 86 ? 2.300 4.769 -11.062 1.00 58.50 86 GLY A C 1
ATOM 661 O O . GLY A 1 86 ? 1.279 4.513 -10.424 1.00 58.50 86 GLY A O 1
ATOM 662 N N . PRO A 1 87 ? 2.929 5.956 -10.934 1.00 52.69 87 PRO A N 1
ATOM 663 C CA . PRO A 1 87 ? 2.526 6.982 -9.972 1.00 52.69 87 PRO A CA 1
ATOM 664 C C . PRO A 1 87 ? 1.093 7.442 -10.190 1.00 52.69 87 PRO A C 1
ATOM 666 O O . PRO A 1 87 ? 0.810 8.248 -11.077 1.00 52.69 87 PRO A O 1
ATOM 669 N N . PHE A 1 88 ? 0.200 7.032 -9.297 1.00 53.28 88 PHE A N 1
ATOM 670 C CA . PHE A 1 88 ? -1.123 7.631 -9.173 1.00 53.28 88 PHE A CA 1
ATOM 671 C C . PHE A 1 88 ? -1.094 8.840 -8.231 1.00 53.28 88 PHE A C 1
ATOM 673 O O . PHE A 1 88 ? -1.906 8.924 -7.328 1.00 53.28 88 PHE A O 1
ATOM 680 N N . GLY A 1 89 ? -0.175 9.792 -8.412 1.00 51.22 89 GLY A N 1
ATOM 681 C CA . GLY A 1 89 ? 0.019 10.915 -7.479 1.00 51.22 89 GLY A CA 1
ATOM 682 C C . GLY A 1 89 ? 0.942 10.580 -6.299 1.00 51.22 89 GLY A C 1
ATOM 683 O O . GLY A 1 89 ? 1.396 9.448 -6.152 1.00 51.22 89 GLY A O 1
ATOM 684 N N . ALA A 1 90 ? 1.282 11.584 -5.489 1.00 49.81 90 ALA A N 1
ATOM 685 C CA . ALA A 1 90 ? 2.318 11.473 -4.459 1.00 49.81 90 ALA A CA 1
ATOM 686 C C . ALA A 1 90 ? 1.727 11.315 -3.042 1.00 49.81 90 ALA A C 1
ATOM 688 O O . ALA A 1 90 ? 0.916 12.161 -2.657 1.00 49.81 90 ALA A O 1
ATOM 689 N N . PRO A 1 91 ? 2.162 10.318 -2.243 1.00 53.12 91 PRO A N 1
ATOM 690 C CA . PRO A 1 91 ? 2.688 9.003 -2.621 1.00 53.12 91 PRO A CA 1
ATOM 691 C C . PRO A 1 91 ? 1.532 7.985 -2.720 1.00 53.12 91 PRO A C 1
ATOM 693 O O . PRO A 1 91 ? 0.868 7.661 -1.737 1.00 53.12 91 PRO A O 1
ATOM 696 N N . ARG A 1 92 ? 1.243 7.509 -3.935 1.00 56.00 92 ARG A N 1
ATOM 697 C CA . ARG A 1 92 ? 0.189 6.527 -4.260 1.00 56.00 92 ARG A CA 1
ATOM 698 C C . ARG A 1 92 ? 0.781 5.451 -5.185 1.00 56.00 92 ARG A C 1
ATOM 700 O O . ARG A 1 92 ? 1.762 5.730 -5.872 1.00 56.00 92 ARG A O 1
ATOM 707 N N . PRO A 1 93 ? 0.241 4.221 -5.169 1.00 60.00 93 PRO A N 1
ATOM 708 C CA . PRO A 1 93 ? 1.046 3.000 -5.146 1.00 60.00 93 PRO A CA 1
ATOM 709 C C . PRO A 1 93 ? 1.909 2.775 -6.386 1.00 60.00 93 PRO A C 1
ATOM 711 O O . PRO A 1 93 ? 1.418 2.832 -7.510 1.00 60.00 93 PRO A O 1
ATOM 714 N N . TRP A 1 94 ? 3.174 2.455 -6.117 1.00 65.69 94 TRP A N 1
ATOM 715 C CA . TRP A 1 94 ? 4.159 1.897 -7.041 1.00 65.69 94 TRP A CA 1
ATOM 716 C C . TRP A 1 94 ? 4.495 0.480 -6.593 1.00 65.69 94 TRP A C 1
ATOM 718 O O . TRP A 1 94 ? 4.513 0.211 -5.394 1.00 65.69 94 TRP A O 1
ATOM 728 N N . GLY A 1 95 ? 4.813 -0.402 -7.535 1.00 73.31 95 GLY A N 1
ATOM 729 C CA . GLY A 1 95 ? 5.331 -1.735 -7.233 1.00 73.31 95 GLY A CA 1
ATOM 730 C C . GLY A 1 95 ? 4.485 -2.881 -7.766 1.00 73.31 95 GLY A C 1
ATOM 731 O O . GLY A 1 95 ? 3.466 -2.677 -8.425 1.00 73.31 95 GLY A O 1
ATOM 732 N N . VAL A 1 96 ? 4.966 -4.086 -7.481 1.00 77.94 96 VAL A N 1
ATOM 733 C CA . VAL A 1 96 ? 4.348 -5.366 -7.811 1.00 77.94 96 VAL A CA 1
ATOM 734 C C . VAL A 1 96 ? 3.705 -5.945 -6.555 1.00 77.94 96 VAL A C 1
ATOM 736 O O . VAL A 1 96 ? 4.255 -5.889 -5.448 1.00 77.94 96 VAL A O 1
ATOM 739 N N . PHE A 1 97 ? 2.508 -6.488 -6.739 1.00 82.88 97 PHE A N 1
ATOM 740 C CA . PHE A 1 97 ? 1.693 -7.042 -5.673 1.00 82.88 97 PHE A CA 1
ATOM 741 C C . PHE A 1 97 ? 1.515 -8.533 -5.896 1.00 82.88 97 PHE A C 1
ATOM 743 O O . PHE A 1 97 ? 1.247 -8.974 -7.012 1.00 82.88 97 PHE A O 1
ATOM 750 N N . GLU A 1 98 ? 1.592 -9.270 -4.801 1.00 82.94 98 GLU A N 1
ATOM 751 C CA . GLU A 1 98 ? 1.279 -10.685 -4.702 1.00 82.94 98 GLU A CA 1
ATOM 752 C C . GLU A 1 98 ? 0.508 -10.897 -3.396 1.00 82.94 98 GLU A C 1
ATOM 754 O O . GLU A 1 98 ? 0.688 -10.143 -2.434 1.00 82.94 98 GLU A O 1
ATOM 759 N N . CYS A 1 99 ? -0.371 -11.895 -3.375 1.00 83.38 99 CYS A N 1
ATOM 760 C CA . CYS A 1 99 ? -1.020 -12.353 -2.154 1.00 83.38 99 CYS A CA 1
ATOM 761 C C . CYS A 1 99 ? -0.589 -13.790 -1.906 1.00 83.38 99 CYS A C 1
ATOM 763 O O . CYS A 1 99 ? -0.952 -14.687 -2.665 1.00 83.38 99 CYS A O 1
ATOM 765 N N . SER A 1 100 ? 0.189 -14.002 -0.853 1.00 70.44 100 SER A N 1
ATOM 766 C CA . SER A 1 100 ? 0.445 -15.332 -0.323 1.00 70.44 100 SER A CA 1
ATOM 767 C C . SER A 1 100 ? -0.728 -15.724 0.576 1.00 70.44 100 SER A C 1
ATOM 769 O O . SER A 1 100 ? -1.046 -15.032 1.543 1.00 70.44 100 SER A O 1
ATOM 771 N N . GLU A 1 101 ? -1.413 -16.821 0.243 1.00 55.75 101 GLU A N 1
ATOM 772 C CA . GLU A 1 101 ? -2.309 -17.454 1.213 1.00 55.75 101 GLU A CA 1
ATOM 773 C C . GLU A 1 101 ? -1.449 -17.967 2.374 1.00 55.75 101 GLU A C 1
ATOM 775 O O . GLU A 1 101 ? -0.430 -18.627 2.151 1.00 55.75 101 GLU A O 1
ATOM 780 N N . SER A 1 102 ? -1.815 -17.584 3.598 1.00 47.12 102 SER A N 1
ATOM 781 C CA . SER A 1 102 ? -1.168 -18.062 4.827 1.00 47.12 102 SER A CA 1
ATOM 782 C C . SER A 1 102 ? -1.572 -19.498 5.136 1.00 47.12 102 SER A C 1
ATOM 784 O O . SER A 1 102 ? -2.780 -19.799 5.003 1.00 47.12 102 SER A O 1
#

pLDDT: mean 80.96, std 14.12, range [47.12, 96.81]

Sequence (102 aa):
MTLCLNCSNTDGCASDDDSLEFEVPVSTCFSPTELYPDSGDVWGEFDILDECNERGVKRVIYDSKNGTCLGDITDTYILQYDKCLGPFGAPRPWGVFECSES

Foldseek 3Di:
DKFFQDDPFDFFHPDPVRIDDDDDDAQFKDACCVRPVPPPQLDDQWIWHWHDDPFAIWIWTAPDRHRPSPHDTPDIDGDGARGADDCPDGNDDGGHDDDDDD